Protein AF-A0A6G8NT79-F1 (afdb_monomer_lite)

Sequence (96 aa):
MSHHFTPETNKTTHYWFSNSYPKTMGDAGVALAEQHIESLKRPFEEEDLPMLESQQAMMGDADFWFLKPVFLPGDAGAVRARRVLDKLIADEQARL

Structure (mmCIF, N/CA/C/O backbone):
data_AF-A0A6G8NT79-F1
#
_entry.id   AF-A0A6G8NT79-F1
#
loop_
_atom_site.group_PDB
_atom_site.id
_atom_site.type_symbol
_atom_site.label_atom_id
_atom_site.label_alt_id
_atom_site.label_comp_id
_atom_site.label_asym_id
_atom_site.label_entity_id
_atom_site.label_seq_id
_atom_site.pdbx_PDB_ins_code
_atom_site.Cartn_x
_atom_site.Cartn_y
_atom_site.Cartn_z
_atom_site.occupancy
_atom_site.B_iso_or_equiv
_atom_site.auth_seq_id
_atom_site.auth_comp_id
_atom_site.auth_asym_id
_atom_site.auth_atom_id
_atom_site.pdbx_PDB_model_num
ATOM 1 N N . MET A 1 1 ? 7.319 -5.935 -9.624 1.00 84.88 1 MET A N 1
ATOM 2 C CA . MET A 1 1 ? 6.732 -4.773 -8.938 1.00 84.88 1 MET A CA 1
ATOM 3 C C . MET A 1 1 ? 6.401 -5.154 -7.508 1.00 84.88 1 MET A C 1
ATOM 5 O O . MET A 1 1 ? 5.742 -6.168 -7.304 1.00 84.88 1 MET A O 1
ATOM 9 N N . SER A 1 2 ? 6.932 -4.415 -6.540 1.00 91.62 2 SER A N 1
ATOM 10 C CA . SER A 1 2 ? 6.700 -4.649 -5.114 1.00 91.62 2 SER A CA 1
ATOM 11 C C . SER A 1 2 ? 6.139 -3.398 -4.446 1.00 91.62 2 SER A C 1
ATOM 13 O O . SER A 1 2 ? 6.465 -2.287 -4.858 1.00 91.62 2 SER A O 1
ATOM 15 N N . HIS A 1 3 ? 5.296 -3.608 -3.433 1.00 93.94 3 HIS A N 1
ATOM 16 C CA . HIS A 1 3 ? 4.632 -2.572 -2.643 1.00 93.94 3 HIS A CA 1
ATOM 17 C C . HIS A 1 3 ? 4.742 -2.948 -1.175 1.00 93.94 3 HIS A C 1
ATOM 19 O O . HIS A 1 3 ? 4.275 -4.016 -0.771 1.00 93.94 3 HIS A O 1
ATOM 25 N N . HIS A 1 4 ? 5.371 -2.088 -0.387 1.00 96.12 4 HIS A N 1
ATOM 26 C CA . HIS A 1 4 ? 5.599 -2.314 1.029 1.00 96.12 4 HIS A CA 1
ATOM 27 C C . HIS A 1 4 ? 5.190 -1.085 1.823 1.00 96.12 4 HIS A C 1
ATOM 29 O O . HIS A 1 4 ? 5.419 0.047 1.404 1.00 96.12 4 HIS A O 1
ATOM 35 N N . PHE A 1 5 ? 4.607 -1.331 2.989 1.00 96.06 5 PHE A N 1
ATOM 36 C CA . PHE A 1 5 ? 4.166 -0.295 3.906 1.00 96.06 5 PHE A CA 1
ATOM 37 C C . PHE A 1 5 ? 4.853 -0.512 5.247 1.00 96.06 5 PHE A C 1
ATOM 39 O O . PHE A 1 5 ? 4.853 -1.631 5.764 1.00 96.06 5 PHE A O 1
ATOM 46 N N . THR A 1 6 ? 5.433 0.553 5.791 1.00 97.75 6 THR A N 1
ATOM 47 C CA . THR A 1 6 ? 6.038 0.552 7.124 1.00 97.75 6 THR A CA 1
ATOM 48 C C . THR A 1 6 ? 5.350 1.625 7.961 1.00 97.75 6 THR A C 1
ATOM 50 O O . THR A 1 6 ? 5.485 2.802 7.615 1.00 97.75 6 THR A O 1
ATOM 53 N N . PRO A 1 7 ? 4.637 1.258 9.040 1.00 97.00 7 PRO A N 1
ATOM 54 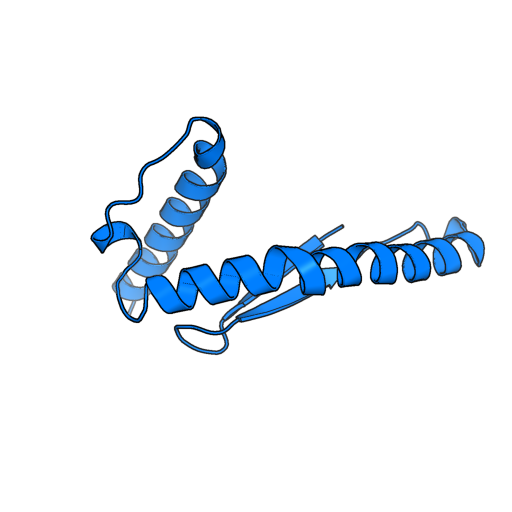C CA . PRO A 1 7 ? 4.012 2.236 9.926 1.00 97.00 7 PRO A CA 1
ATOM 55 C C . PRO A 1 7 ? 5.041 3.226 10.493 1.00 97.00 7 PRO A C 1
ATOM 57 O O . PRO A 1 7 ? 6.103 2.809 10.954 1.00 97.00 7 PRO A O 1
ATOM 60 N N . GLU A 1 8 ? 4.722 4.521 10.462 1.00 98.06 8 GLU A N 1
ATOM 61 C CA . GLU A 1 8 ? 5.502 5.588 11.115 1.00 98.06 8 GLU A CA 1
ATOM 62 C C . GLU A 1 8 ? 4.818 6.011 12.421 1.00 98.06 8 GLU A C 1
ATOM 64 O O . GLU A 1 8 ? 5.450 6.113 13.472 1.00 98.06 8 GLU A O 1
ATOM 69 N N . THR A 1 9 ? 3.499 6.200 12.365 1.00 95.75 9 THR A N 1
ATOM 70 C CA . THR A 1 9 ? 2.642 6.470 13.523 1.00 95.75 9 THR A CA 1
ATOM 71 C C . THR A 1 9 ? 1.403 5.572 13.476 1.00 95.75 9 THR A C 1
ATOM 73 O O . THR A 1 9 ? 1.299 4.669 12.647 1.00 95.75 9 THR A O 1
ATOM 76 N N . ASN A 1 10 ? 0.423 5.821 14.347 1.00 92.75 10 ASN A N 1
ATOM 77 C CA . ASN A 1 10 ? -0.875 5.151 14.273 1.00 92.75 10 ASN A CA 1
ATOM 78 C C . ASN A 1 10 ? -1.712 5.556 13.042 1.00 92.75 10 ASN A C 1
ATOM 80 O O . ASN A 1 10 ? -2.663 4.850 12.718 1.00 92.75 10 ASN A O 1
ATOM 84 N N . LYS A 1 11 ? -1.391 6.677 12.379 1.00 94.25 11 LYS A N 1
ATOM 85 C CA . LYS A 1 11 ? -2.164 7.232 11.250 1.00 94.25 11 LYS A CA 1
ATOM 86 C C . LYS A 1 11 ? -1.323 7.563 10.018 1.00 94.25 11 LYS A C 1
ATOM 88 O O . LYS A 1 11 ? -1.875 8.001 9.015 1.00 94.25 11 LYS A O 1
ATOM 93 N N . THR A 1 12 ? -0.008 7.373 10.079 1.00 95.38 12 THR A N 1
ATOM 94 C CA . THR A 1 12 ? 0.909 7.614 8.959 1.00 95.38 12 THR A CA 1
ATOM 95 C C . THR A 1 12 ? 1.749 6.374 8.679 1.00 95.38 12 THR A C 1
ATOM 97 O O . THR A 1 12 ? 2.093 5.603 9.579 1.00 95.38 12 THR A O 1
ATOM 100 N N . THR A 1 13 ? 2.077 6.166 7.407 1.00 96.81 13 THR A N 1
ATOM 101 C CA . THR A 1 13 ? 2.906 5.053 6.941 1.00 96.81 13 THR A CA 1
ATOM 102 C C . THR A 1 13 ? 3.862 5.550 5.873 1.00 96.81 13 THR A C 1
ATOM 104 O O . THR A 1 13 ? 3.515 6.405 5.060 1.00 96.81 13 THR A O 1
ATOM 107 N N . HIS A 1 14 ? 5.044 4.953 5.814 1.00 97.00 14 HIS A N 1
ATOM 108 C CA . HIS A 1 14 ? 5.889 5.043 4.634 1.00 97.00 14 HIS A CA 1
ATOM 109 C C . HIS A 1 14 ? 5.416 4.021 3.605 1.00 97.00 14 HIS A C 1
ATOM 111 O O . HIS A 1 14 ? 5.146 2.869 3.956 1.00 97.00 14 HIS A O 1
ATOM 117 N N . TYR A 1 15 ? 5.325 4.443 2.348 1.00 95.75 15 TYR A N 1
ATOM 118 C CA . TYR A 1 15 ? 5.011 3.588 1.213 1.00 95.75 15 TYR A CA 1
ATOM 119 C C . TYR A 1 15 ? 6.246 3.453 0.322 1.00 95.75 15 TYR A C 1
ATOM 121 O O . TYR A 1 15 ? 6.755 4.431 -0.221 1.00 95.75 15 TYR A O 1
ATOM 129 N N . TRP A 1 16 ? 6.729 2.222 0.190 1.00 94.50 16 TRP A N 1
ATOM 130 C CA . TRP A 1 16 ? 7.896 1.862 -0.603 1.00 94.50 16 TRP A CA 1
ATOM 131 C C . TRP A 1 16 ? 7.446 1.034 -1.798 1.00 94.50 16 TRP A C 1
ATOM 133 O O . TRP A 1 16 ? 6.845 -0.030 -1.631 1.00 94.50 16 TRP A O 1
ATOM 143 N N . PHE A 1 17 ? 7.781 1.479 -3.004 1.00 93.06 17 PHE A N 1
ATOM 144 C CA . PHE A 1 17 ? 7.502 0.729 -4.220 1.00 93.06 17 PHE A CA 1
ATOM 145 C C . PHE A 1 17 ? 8.766 0.532 -5.042 1.00 93.06 17 PHE A C 1
ATOM 147 O O . PHE A 1 17 ? 9.699 1.334 -5.005 1.00 93.06 17 PHE A O 1
ATOM 154 N N . SER A 1 18 ? 8.806 -0.569 -5.784 1.00 92.19 18 SER A N 1
ATOM 155 C CA . SER A 1 18 ? 9.907 -0.833 -6.699 1.00 92.19 18 SER A CA 1
ATOM 156 C C . SER A 1 18 ? 9.441 -1.590 -7.930 1.00 92.19 18 SER A C 1
ATOM 158 O O . SER A 1 18 ? 8.467 -2.353 -7.901 1.00 92.19 18 SER A O 1
ATOM 160 N N . ASN A 1 19 ? 10.178 -1.419 -9.020 1.00 91.19 19 ASN A N 1
ATOM 161 C CA . ASN A 1 19 ? 10.099 -2.313 -10.158 1.00 91.19 19 ASN A CA 1
ATOM 162 C C . ASN A 1 19 ? 11.494 -2.758 -10.575 1.00 91.19 19 ASN A C 1
ATOM 164 O O . ASN A 1 19 ? 12.489 -2.098 -10.285 1.00 91.19 19 ASN A O 1
ATOM 168 N N . SER A 1 20 ? 11.575 -3.918 -11.212 1.00 91.31 20 SER A N 1
ATOM 169 C CA . SER A 1 20 ? 12.853 -4.523 -11.565 1.00 91.31 20 SER A CA 1
ATOM 170 C C . SER A 1 20 ? 12.776 -5.112 -12.958 1.00 91.31 20 SER A C 1
ATOM 172 O O . SER A 1 20 ? 11.847 -5.855 -13.273 1.00 91.31 20 SER A O 1
ATOM 174 N N . TYR A 1 21 ? 13.789 -4.802 -13.759 1.00 93.94 21 TYR A N 1
ATOM 175 C CA . TYR A 1 21 ? 13.988 -5.351 -15.092 1.00 93.94 21 TYR A CA 1
ATOM 176 C C . TYR A 1 21 ? 15.269 -6.196 -15.110 1.00 93.94 21 TYR A C 1
ATOM 178 O O . TYR A 1 21 ? 16.207 -5.906 -14.357 1.00 93.94 21 TYR A O 1
ATOM 186 N N . PRO A 1 22 ? 15.338 -7.257 -15.934 1.00 96.25 22 PRO A N 1
ATOM 187 C CA . PRO A 1 22 ? 16.552 -8.048 -16.082 1.00 96.25 22 PRO A CA 1
ATOM 188 C C . PRO A 1 22 ? 17.754 -7.183 -16.474 1.00 96.25 22 PRO A C 1
ATOM 190 O O . PRO A 1 22 ? 17.696 -6.427 -17.442 1.00 96.25 22 PRO A O 1
ATOM 193 N N . LYS A 1 23 ? 18.887 -7.352 -15.779 1.00 94.94 23 LYS A N 1
ATOM 194 C CA . LYS A 1 23 ? 20.132 -6.623 -16.092 1.00 94.94 23 LYS A CA 1
ATOM 195 C C . LYS A 1 23 ? 20.629 -6.863 -17.522 1.00 94.94 23 LYS A C 1
ATOM 197 O O . LYS A 1 23 ? 21.300 -6.010 -18.087 1.00 94.94 23 LYS A O 1
ATOM 202 N N . THR A 1 24 ? 20.285 -8.007 -18.115 1.00 97.88 24 THR A N 1
ATOM 203 C CA . THR A 1 24 ? 20.615 -8.359 -19.505 1.00 97.88 24 THR A CA 1
ATOM 204 C C . THR A 1 24 ? 19.987 -7.425 -20.538 1.00 97.88 24 THR A C 1
ATOM 206 O O . THR A 1 24 ? 20.427 -7.423 -21.681 1.00 97.88 24 THR A O 1
ATOM 209 N N . MET A 1 25 ? 18.992 -6.619 -20.154 1.00 97.44 25 MET A N 1
ATOM 210 C CA . MET A 1 25 ? 18.386 -5.611 -21.028 1.00 97.44 25 MET A CA 1
ATOM 211 C C . MET A 1 25 ? 19.249 -4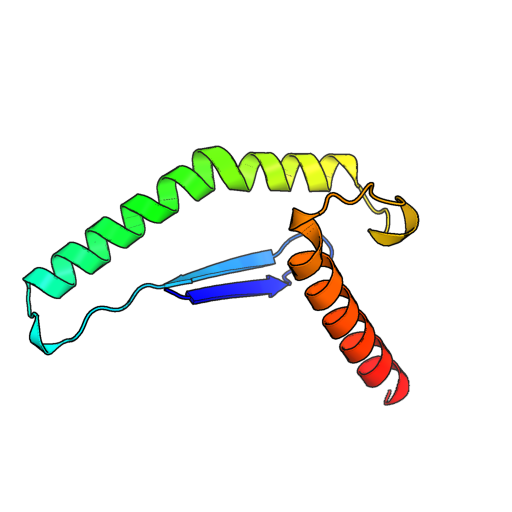.351 -21.194 1.00 97.44 25 MET A C 1
ATOM 213 O O . MET A 1 25 ? 18.923 -3.520 -22.038 1.00 97.44 25 MET A O 1
ATOM 217 N N . GLY A 1 26 ? 20.325 -4.194 -20.410 1.00 97.38 26 GLY A N 1
ATOM 218 C CA . GLY A 1 26 ? 21.207 -3.026 -20.481 1.00 97.38 26 GLY A CA 1
ATOM 219 C C . GLY A 1 26 ? 20.436 -1.708 -20.351 1.00 97.38 26 GLY A C 1
ATOM 220 O O . GLY A 1 26 ? 19.505 -1.604 -19.550 1.00 97.38 26 GLY A O 1
ATOM 221 N N . ASP A 1 27 ? 20.792 -0.729 -21.180 1.00 97.50 27 ASP A N 1
ATOM 222 C CA . ASP A 1 27 ? 20.228 0.628 -21.149 1.00 97.50 27 ASP A CA 1
ATOM 223 C C . ASP A 1 27 ? 18.710 0.660 -21.375 1.00 97.50 27 ASP A C 1
ATOM 225 O O . ASP A 1 27 ? 18.007 1.466 -20.770 1.00 97.50 27 ASP A O 1
ATOM 229 N N . ALA A 1 28 ? 18.170 -0.262 -22.180 1.00 97.00 28 ALA A N 1
ATOM 230 C CA . ALA A 1 28 ? 16.726 -0.361 -22.383 1.00 97.00 28 ALA A CA 1
ATOM 231 C C . ALA A 1 28 ? 15.993 -0.743 -21.086 1.00 97.00 28 ALA A C 1
ATOM 233 O O . ALA A 1 28 ? 14.904 -0.244 -20.814 1.00 97.00 28 ALA A O 1
ATOM 234 N N . GLY A 1 29 ? 16.597 -1.604 -20.260 1.00 96.44 29 GLY A N 1
ATOM 235 C CA . GLY A 1 29 ? 16.052 -1.959 -18.949 1.00 96.44 29 GLY A CA 1
ATOM 236 C C . GLY A 1 29 ? 16.080 -0.790 -17.964 1.00 96.44 29 GLY A C 1
ATOM 237 O O . GLY A 1 29 ? 15.138 -0.629 -17.192 1.00 96.44 29 GLY A O 1
ATOM 238 N N . VAL A 1 30 ? 17.130 0.039 -18.017 1.00 94.62 30 VAL A N 1
ATOM 239 C CA . VAL A 1 30 ? 17.246 1.259 -17.198 1.00 94.62 30 VAL A CA 1
ATOM 240 C C . VAL A 1 30 ? 16.158 2.261 -17.582 1.00 94.62 30 VAL A C 1
ATOM 242 O O . VAL A 1 30 ? 15.394 2.679 -16.716 1.00 94.62 30 VAL A O 1
ATOM 245 N N . ALA A 1 31 ? 16.009 2.553 -18.877 1.00 95.56 31 ALA A N 1
ATOM 246 C CA . ALA A 1 31 ? 14.983 3.471 -19.371 1.00 95.56 31 ALA A CA 1
ATOM 247 C C . ALA A 1 31 ? 13.557 3.013 -19.008 1.00 95.56 31 ALA A C 1
ATOM 249 O O . ALA A 1 31 ? 12.726 3.822 -18.598 1.00 95.56 31 ALA A O 1
ATOM 250 N N . LEU A 1 32 ? 13.273 1.705 -19.093 1.00 95.31 32 LEU A N 1
ATOM 251 C CA . LEU A 1 32 ? 11.985 1.152 -18.663 1.00 95.31 32 LEU A CA 1
ATOM 252 C C . LEU A 1 32 ? 11.768 1.277 -17.149 1.00 95.31 32 LEU A C 1
ATOM 254 O O . LEU A 1 32 ? 10.647 1.543 -16.720 1.00 95.31 32 LEU A O 1
ATOM 258 N N . ALA A 1 33 ? 12.814 1.097 -16.336 1.00 93.44 33 ALA A N 1
ATOM 259 C CA . ALA A 1 33 ? 12.726 1.272 -14.887 1.00 93.44 33 ALA A CA 1
ATOM 260 C C . ALA A 1 33 ? 12.365 2.712 -14.510 1.00 93.44 33 ALA A C 1
ATOM 262 O O . ALA A 1 33 ? 11.443 2.915 -13.721 1.00 93.44 33 ALA A O 1
ATOM 263 N N . GLU A 1 34 ? 13.040 3.692 -15.111 1.00 92.12 34 GLU A N 1
ATOM 264 C CA . GLU A 1 34 ? 12.784 5.119 -14.894 1.00 92.12 34 GLU A CA 1
ATOM 265 C C . GLU A 1 34 ? 11.373 5.509 -15.344 1.00 92.12 34 GLU A C 1
ATOM 267 O O . GLU A 1 34 ? 10.611 6.087 -14.569 1.00 92.12 34 GLU A O 1
ATOM 272 N N . GLN A 1 35 ? 10.976 5.099 -16.553 1.00 93.50 35 GLN A N 1
ATOM 273 C CA . GLN A 1 35 ? 9.628 5.348 -17.059 1.00 93.50 35 GLN A CA 1
ATOM 274 C C . GLN A 1 35 ? 8.559 4.740 -16.142 1.00 93.50 35 GLN A C 1
ATOM 276 O O . GLN A 1 35 ? 7.514 5.348 -15.910 1.00 93.50 35 GLN A O 1
ATOM 281 N N . HIS A 1 36 ? 8.806 3.541 -15.610 1.00 92.38 36 HIS A N 1
ATOM 282 C CA . HIS A 1 36 ? 7.839 2.875 -14.753 1.00 92.38 36 HIS A CA 1
ATOM 283 C C . HIS A 1 36 ? 7.676 3.568 -13.396 1.00 92.38 36 HIS A C 1
ATOM 285 O O . HIS A 1 36 ? 6.554 3.653 -12.896 1.00 92.38 36 HIS A O 1
ATOM 291 N N . ILE A 1 37 ? 8.764 4.089 -12.816 1.00 91.31 37 ILE A N 1
ATOM 292 C CA . ILE A 1 37 ? 8.704 4.880 -11.579 1.00 91.31 37 ILE A CA 1
ATOM 293 C C . ILE A 1 37 ? 7.788 6.088 -11.778 1.00 91.31 37 ILE A C 1
ATOM 295 O O . ILE A 1 37 ? 6.855 6.266 -10.997 1.00 91.31 37 ILE A O 1
ATOM 299 N N . GLU A 1 38 ? 7.981 6.848 -12.857 1.00 90.00 38 GLU A N 1
ATOM 300 C CA . GLU A 1 38 ? 7.131 8.005 -13.169 1.00 90.00 38 GLU A CA 1
ATOM 301 C C . GLU A 1 38 ? 5.673 7.597 -13.420 1.00 90.00 38 GLU A C 1
ATOM 303 O O . GLU A 1 38 ? 4.745 8.245 -12.934 1.00 90.00 38 GLU A O 1
ATOM 308 N N . SER A 1 39 ? 5.460 6.475 -14.117 1.00 91.00 39 SER A N 1
ATOM 309 C CA . SER A 1 39 ? 4.115 5.977 -14.420 1.00 91.00 39 SER A CA 1
ATOM 310 C C . SER A 1 39 ? 3.328 5.525 -13.189 1.00 91.00 39 SER A C 1
ATOM 312 O O . SER A 1 39 ? 2.104 5.563 -13.220 1.00 91.00 39 SER A O 1
ATOM 314 N N . LEU A 1 40 ? 4.009 5.101 -12.119 1.00 90.75 40 LEU A N 1
ATOM 315 C CA . LEU A 1 40 ? 3.373 4.713 -10.858 1.00 90.75 40 LEU A CA 1
ATOM 316 C C . LEU A 1 40 ? 3.206 5.890 -9.908 1.00 90.75 40 LEU A C 1
ATOM 318 O O . LEU A 1 40 ? 2.200 5.977 -9.208 1.00 90.75 40 LEU A O 1
ATOM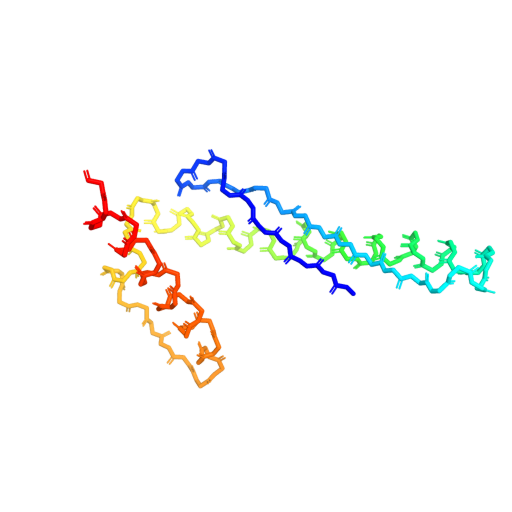 322 N N . LYS A 1 41 ? 4.203 6.777 -9.867 1.00 91.81 41 LYS A N 1
ATOM 323 C CA . LYS A 1 41 ? 4.227 7.896 -8.933 1.00 91.81 41 LYS A CA 1
ATOM 324 C C . LYS A 1 41 ? 3.032 8.814 -9.153 1.00 91.81 41 LYS A C 1
ATOM 326 O O . LYS A 1 41 ? 2.332 9.131 -8.200 1.00 91.81 41 LYS A O 1
ATOM 331 N N . ARG A 1 42 ? 2.775 9.189 -10.408 1.00 92.00 42 ARG A N 1
ATOM 332 C CA . ARG A 1 42 ? 1.739 10.171 -10.721 1.00 92.00 42 ARG A CA 1
ATOM 333 C C . ARG A 1 42 ? 0.321 9.700 -10.358 1.00 92.00 42 ARG A C 1
ATOM 335 O O . ARG A 1 42 ? -0.328 10.430 -9.619 1.00 92.00 42 ARG A O 1
ATOM 342 N N . PRO A 1 43 ? -0.165 8.518 -10.787 1.00 93.19 43 PRO A N 1
ATOM 343 C CA . PRO A 1 43 ? -1.484 8.040 -10.366 1.00 93.19 43 PRO A CA 1
ATOM 344 C C . PRO A 1 43 ? -1.586 7.873 -8.850 1.00 93.19 43 PRO A C 1
ATOM 346 O O . PRO A 1 43 ? -2.604 8.212 -8.261 1.00 93.19 43 PRO A O 1
ATOM 349 N N . PHE A 1 44 ? -0.517 7.419 -8.189 1.00 93.56 44 PHE A N 1
ATOM 350 C CA . PHE A 1 44 ? -0.545 7.303 -6.736 1.00 93.56 44 PHE A CA 1
ATOM 351 C C . PHE A 1 44 ? -0.708 8.669 -6.053 1.00 93.56 44 PHE A C 1
ATOM 353 O O . PHE A 1 44 ? -1.557 8.815 -5.182 1.00 93.56 44 PHE A O 1
ATOM 360 N N . GLU A 1 45 ? 0.079 9.673 -6.444 1.00 94.50 45 GLU A N 1
ATOM 361 C CA . GLU A 1 45 ? 0.032 11.015 -5.846 1.00 94.50 45 GLU A CA 1
ATOM 362 C C . GLU A 1 45 ? -1.251 11.782 -6.199 1.00 94.50 45 GLU A C 1
ATOM 364 O O . GLU A 1 45 ? -1.776 12.510 -5.358 1.00 94.50 45 GLU A O 1
ATOM 369 N N . GLU A 1 46 ? -1.760 11.630 -7.424 1.00 96.19 46 GLU A N 1
ATOM 370 C CA . GLU A 1 46 ? -2.917 12.388 -7.919 1.00 96.19 46 GLU A CA 1
ATOM 371 C C . GLU A 1 46 ? -4.266 11.690 -7.652 1.00 96.19 46 GLU A C 1
ATOM 373 O O . GLU A 1 46 ? -5.291 12.371 -7.604 1.00 96.19 46 GLU A O 1
ATOM 378 N N . GLU A 1 47 ? -4.293 10.365 -7.458 1.00 96.88 47 GLU A N 1
ATOM 379 C CA . GLU A 1 47 ? -5.534 9.576 -7.372 1.00 96.88 47 GLU A CA 1
ATOM 380 C C . GLU A 1 47 ? -5.642 8.790 -6.053 1.00 96.88 47 GLU A C 1
ATOM 382 O O . GLU A 1 47 ? -6.552 9.038 -5.257 1.00 96.88 47 GLU A O 1
ATOM 387 N N . ASP A 1 48 ? -4.711 7.866 -5.788 1.00 96.38 48 ASP A N 1
ATOM 388 C CA . ASP A 1 48 ? -4.812 6.949 -4.642 1.00 96.38 48 ASP A CA 1
ATOM 389 C C . ASP A 1 48 ? -4.580 7.656 -3.299 1.00 96.38 48 ASP A C 1
ATOM 391 O O . ASP A 1 48 ? -5.345 7.474 -2.347 1.00 96.38 48 ASP A O 1
ATOM 395 N N . LEU A 1 49 ? -3.520 8.461 -3.199 1.00 96.06 49 LEU A N 1
ATOM 396 C CA . LEU A 1 49 ? -3.114 9.117 -1.958 1.00 96.06 49 LEU A CA 1
ATOM 397 C C . LEU A 1 49 ? -4.198 10.077 -1.433 1.00 96.06 49 LEU A C 1
ATOM 399 O O . LEU A 1 49 ? -4.585 9.913 -0.273 1.00 96.06 49 LEU A O 1
ATOM 403 N N . PRO A 1 50 ? -4.781 10.988 -2.242 1.00 97.69 50 PRO A N 1
ATOM 404 C CA . PRO A 1 50 ? -5.853 11.864 -1.768 1.00 97.69 50 PRO A CA 1
ATOM 405 C C . PRO A 1 50 ? -7.091 11.096 -1.283 1.00 97.69 50 PRO A C 1
ATOM 407 O O . PRO A 1 50 ? -7.752 11.508 -0.322 1.00 97.69 50 PRO A O 1
ATOM 410 N N . MET A 1 51 ? -7.411 9.961 -1.919 1.00 98.06 51 MET A N 1
ATOM 411 C CA . MET A 1 51 ? -8.506 9.085 -1.494 1.00 98.06 51 MET A CA 1
ATOM 412 C C . MET A 1 51 ?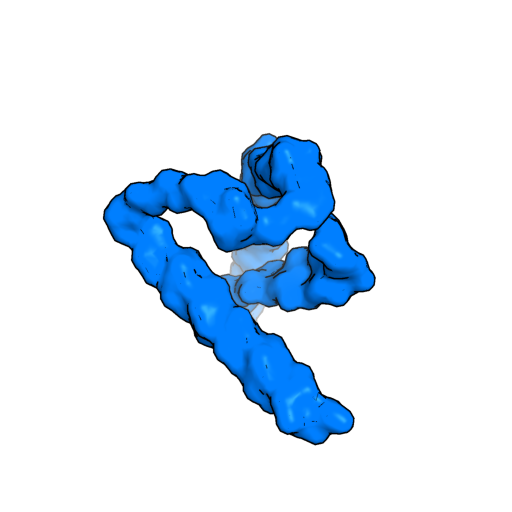 -8.210 8.453 -0.127 1.00 98.06 51 MET A C 1
ATOM 414 O O . MET A 1 51 ? -9.073 8.472 0.754 1.00 98.06 51 MET A O 1
ATOM 418 N N . LEU A 1 52 ? -7.002 7.916 0.071 1.00 96.31 52 LEU A N 1
ATOM 419 C CA . LEU A 1 52 ? -6.584 7.303 1.335 1.00 96.31 52 LEU A CA 1
ATOM 420 C C . LEU A 1 52 ? -6.535 8.323 2.481 1.00 96.31 52 LEU A C 1
ATOM 422 O O . LEU A 1 52 ? -7.014 8.033 3.578 1.00 96.31 52 LEU A O 1
ATOM 426 N N . GLU A 1 53 ? -6.019 9.527 2.229 1.00 96.81 53 GLU A N 1
ATOM 427 C CA . GLU A 1 53 ? -5.995 10.616 3.212 1.00 96.81 53 GLU A CA 1
ATOM 428 C C . GLU A 1 53 ? -7.409 11.047 3.604 1.00 96.81 53 GLU A C 1
ATOM 430 O O . GLU A 1 53 ? -7.715 11.185 4.790 1.00 96.81 53 GLU A O 1
ATOM 435 N N . SER A 1 54 ? -8.305 11.176 2.622 1.00 97.94 54 SER A N 1
ATOM 436 C CA . SER A 1 54 ? -9.716 11.485 2.870 1.00 97.94 54 SER A CA 1
ATOM 437 C C . SER A 1 54 ? -10.398 10.385 3.685 1.00 97.94 54 SER A C 1
ATOM 439 O O . SER A 1 54 ? -11.141 10.679 4.623 1.00 97.94 54 SER A O 1
ATOM 441 N N . GLN A 1 55 ? -10.118 9.112 3.386 1.00 96.50 55 GLN A N 1
ATOM 442 C CA . GLN A 1 55 ? -10.617 7.987 4.174 1.00 96.50 55 GLN A CA 1
ATOM 443 C C . GLN A 1 55 ? -10.120 8.065 5.626 1.00 96.50 55 GLN A C 1
ATOM 445 O O . GLN A 1 55 ? -10.927 7.953 6.549 1.00 96.50 55 GLN A O 1
ATOM 450 N N . GLN A 1 56 ? -8.822 8.291 5.851 1.00 96.75 56 GLN A N 1
ATOM 451 C CA . GLN A 1 56 ? -8.257 8.393 7.200 1.00 96.75 56 GLN A CA 1
ATOM 452 C C . GLN A 1 56 ? -8.816 9.599 7.968 1.00 96.75 56 GLN A C 1
ATOM 454 O O . GLN A 1 56 ? -9.119 9.479 9.156 1.00 96.75 56 GLN A O 1
ATOM 459 N N . ALA A 1 57 ? -9.007 10.740 7.300 1.00 96.69 57 ALA A N 1
ATOM 460 C CA . ALA A 1 57 ? -9.629 11.922 7.891 1.00 96.69 57 ALA A CA 1
ATOM 461 C C . ALA A 1 57 ? -11.070 11.638 8.345 1.00 96.69 57 ALA A C 1
ATOM 463 O O . ALA A 1 57 ? -11.457 12.036 9.442 1.00 96.69 57 ALA A O 1
ATOM 464 N N . MET A 1 58 ? -11.839 10.894 7.542 1.00 96.56 58 MET A N 1
ATOM 465 C CA . MET A 1 58 ? -13.199 10.472 7.891 1.00 96.56 58 MET A CA 1
ATOM 466 C C . MET A 1 58 ? -13.235 9.460 9.042 1.00 96.56 58 MET A C 1
ATOM 468 O O . MET A 1 58 ? -14.142 9.507 9.870 1.00 96.56 58 MET A O 1
ATOM 472 N N . MET A 1 59 ? -12.264 8.545 9.107 1.00 96.12 59 MET A N 1
ATOM 473 C CA . MET A 1 59 ? -12.154 7.569 10.197 1.00 96.12 59 MET A CA 1
ATOM 474 C C . MET A 1 59 ? -11.702 8.214 11.519 1.00 96.12 59 MET A C 1
ATOM 476 O O . MET A 1 59 ? -12.097 7.761 12.595 1.00 96.12 59 MET A O 1
ATOM 480 N N . GLY A 1 60 ? -10.884 9.269 11.459 1.00 95.50 60 GLY A N 1
ATOM 481 C CA . GLY A 1 60 ? -10.351 9.951 12.635 1.00 95.50 60 GLY A CA 1
ATOM 482 C C . GLY A 1 60 ? -9.455 9.037 13.477 1.00 95.50 60 GLY A C 1
ATOM 483 O O . GLY A 1 60 ? -8.377 8.640 13.036 1.00 95.50 60 GLY A O 1
ATOM 484 N N . ASP A 1 61 ? -9.888 8.744 14.704 1.00 95.12 61 ASP A N 1
ATOM 485 C CA . ASP A 1 61 ? -9.238 7.822 15.654 1.00 95.12 61 ASP A CA 1
ATOM 486 C C . ASP A 1 61 ? -9.988 6.490 15.806 1.00 95.12 61 ASP A C 1
ATOM 488 O O . ASP A 1 61 ? -9.612 5.651 16.624 1.00 95.12 61 ASP A O 1
ATOM 492 N N . ALA A 1 62 ? -11.081 6.296 15.064 1.00 94.62 62 ALA A N 1
ATOM 493 C CA . ALA A 1 62 ? -11.885 5.094 15.192 1.00 94.62 62 ALA A CA 1
ATOM 494 C C . ALA A 1 62 ? -11.148 3.871 14.633 1.00 94.62 62 ALA A C 1
ATOM 496 O O . ALA A 1 62 ? -10.566 3.910 13.546 1.00 94.62 62 ALA A O 1
ATOM 497 N N . ASP A 1 63 ? -11.244 2.757 15.358 1.00 91.69 63 ASP A N 1
ATOM 498 C CA . ASP A 1 63 ? -10.803 1.461 14.858 1.00 91.69 63 ASP A CA 1
ATOM 499 C C . ASP A 1 63 ? -11.629 1.036 13.632 1.00 91.69 63 ASP A C 1
ATOM 501 O O . ASP A 1 63 ? -12.845 1.242 13.562 1.00 91.69 63 ASP A O 1
ATOM 505 N N . PHE A 1 64 ? -10.967 0.397 12.668 1.00 92.62 64 PHE A N 1
ATOM 506 C CA . PHE A 1 64 ? -11.585 -0.029 11.416 1.00 92.62 64 PHE A CA 1
ATOM 507 C C . PHE A 1 64 ? -12.808 -0.934 11.635 1.00 92.62 64 PHE A C 1
ATOM 509 O O . PHE A 1 64 ? -13.834 -0.750 10.978 1.00 92.62 64 PHE A O 1
ATOM 516 N N . TRP A 1 65 ? -12.737 -1.898 12.560 1.00 94.38 65 TRP A N 1
ATOM 517 C CA . TRP A 1 65 ? -13.832 -2.839 12.806 1.00 94.38 65 TRP A CA 1
ATOM 518 C C . TRP A 1 65 ? -14.979 -2.201 13.587 1.00 94.38 65 TRP A C 1
ATOM 520 O O . TRP A 1 65 ? -16.141 -2.568 13.381 1.00 94.38 65 TRP A O 1
ATOM 530 N N . PHE A 1 66 ? -14.682 -1.204 14.425 1.00 96.06 66 PHE A N 1
ATOM 531 C CA . PHE A 1 66 ? -15.703 -0.421 15.120 1.00 96.06 66 PHE A CA 1
ATOM 532 C C . PHE A 1 66 ? -16.632 0.323 14.147 1.00 96.06 66 PHE A C 1
ATOM 534 O O . PHE A 1 66 ? -17.836 0.418 14.395 1.00 96.06 66 PHE A O 1
ATOM 541 N N . LEU A 1 67 ? -16.101 0.777 13.008 1.00 95.94 67 LEU A N 1
ATOM 542 C CA . LEU A 1 67 ? -16.860 1.493 11.976 1.00 95.94 67 LEU A CA 1
ATOM 543 C C . LEU A 1 67 ? -17.813 0.608 11.158 1.00 95.94 67 LEU A C 1
ATOM 545 O O . LEU A 1 67 ? -18.612 1.141 10.392 1.00 95.94 67 LEU A O 1
ATOM 549 N N . LYS A 1 68 ? -17.765 -0.723 11.323 1.00 96.00 68 LYS A N 1
ATOM 550 C CA . LYS A 1 68 ? -18.630 -1.695 10.622 1.00 96.00 68 LYS A CA 1
ATOM 551 C C . LYS A 1 68 ? -18.695 -1.446 9.100 1.00 96.00 68 LYS A C 1
ATOM 553 O O . LYS A 1 68 ? -19.782 -1.215 8.566 1.00 96.00 68 LYS A O 1
ATOM 558 N N . PRO A 1 69 ? -17.548 -1.486 8.398 1.00 94.81 69 PRO A N 1
ATOM 559 C CA . PRO A 1 69 ? -17.494 -1.231 6.963 1.00 94.81 69 PRO A CA 1
ATOM 560 C C . PRO A 1 69 ? -18.395 -2.196 6.183 1.00 94.81 69 PRO A C 1
ATOM 562 O O . PRO A 1 69 ? -18.497 -3.384 6.502 1.00 94.81 69 PRO A O 1
ATOM 565 N N . VAL A 1 70 ? -19.044 -1.674 5.143 1.00 96.50 70 VAL A N 1
ATOM 566 C CA . VAL A 1 70 ? -19.848 -2.469 4.209 1.00 96.50 70 VAL A CA 1
ATOM 567 C C . VAL A 1 70 ? -18.914 -3.101 3.185 1.00 96.50 70 VAL A C 1
ATOM 569 O O . VAL A 1 70 ? -18.182 -2.391 2.503 1.00 96.50 70 VAL A O 1
ATOM 572 N N . PHE A 1 71 ? -18.952 -4.428 3.071 1.00 95.69 71 PHE A N 1
ATOM 573 C CA . PHE A 1 71 ? -18.088 -5.178 2.161 1.00 95.69 71 PHE A CA 1
ATOM 574 C C . PHE A 1 71 ? -18.784 -5.537 0.852 1.00 95.69 71 PHE A C 1
ATOM 576 O O . PHE A 1 71 ? -19.947 -5.945 0.832 1.00 95.69 71 PHE A O 1
ATOM 583 N N . LEU A 1 72 ? -18.019 -5.466 -0.230 1.00 97.56 72 LEU A N 1
ATOM 584 C CA . LEU A 1 72 ? -18.367 -5.921 -1.566 1.00 97.56 72 LEU A CA 1
ATOM 585 C C . LEU A 1 72 ? -17.648 -7.245 -1.887 1.00 97.56 72 LEU A C 1
ATOM 587 O O . LEU A 1 72 ? -16.663 -7.600 -1.233 1.00 97.56 72 LEU A O 1
ATOM 591 N N . PRO A 1 73 ? -18.078 -7.992 -2.925 1.00 97.06 73 PRO A N 1
ATOM 592 C CA . PRO A 1 73 ? -17.423 -9.247 -3.307 1.00 97.06 73 PRO A CA 1
ATOM 593 C C . PRO A 1 73 ? -15.912 -9.126 -3.580 1.00 97.06 73 PRO A C 1
ATOM 595 O O . PRO A 1 73 ? -15.169 -10.075 -3.329 1.00 97.06 73 PRO A O 1
ATOM 598 N N . GLY A 1 74 ? -15.449 -7.962 -4.054 1.00 97.06 74 GLY A N 1
ATOM 599 C CA . GLY A 1 74 ? -14.030 -7.686 -4.313 1.00 97.06 74 GLY A CA 1
ATOM 600 C C . GLY A 1 74 ? -13.158 -7.568 -3.056 1.00 97.06 74 GLY A C 1
ATOM 601 O O . GLY A 1 74 ? -11.952 -7.796 -3.126 1.00 97.06 74 GLY A O 1
ATOM 602 N N . ASP A 1 75 ? -13.748 -7.313 -1.886 1.00 97.38 75 ASP A N 1
ATOM 603 C CA . ASP A 1 75 ? -12.998 -6.994 -0.661 1.00 97.38 75 ASP A CA 1
ATOM 604 C C . ASP A 1 75 ? -12.454 -8.227 0.070 1.00 97.38 75 ASP A C 1
ATOM 606 O O . ASP A 1 75 ? -11.731 -8.116 1.065 1.00 97.38 75 ASP A O 1
ATOM 610 N N . ALA A 1 76 ? -12.767 -9.430 -0.417 1.00 97.19 76 ALA A N 1
ATOM 611 C CA . ALA A 1 76 ? -12.382 -10.677 0.234 1.00 97.19 76 ALA A CA 1
ATOM 612 C C . ALA A 1 76 ? -10.860 -10.797 0.447 1.00 97.19 76 ALA A C 1
ATOM 614 O O . ALA A 1 76 ? -10.424 -11.376 1.444 1.00 97.19 76 ALA A O 1
ATOM 615 N N . GLY A 1 77 ? -10.047 -10.253 -0.467 1.00 97.50 77 GLY A N 1
ATOM 616 C CA . GLY A 1 77 ? -8.589 -10.209 -0.324 1.00 97.50 77 GLY A CA 1
ATOM 617 C C . GLY A 1 77 ? -8.143 -9.317 0.837 1.00 97.50 77 GLY A C 1
ATOM 618 O O . GLY A 1 77 ? -7.435 -9.779 1.734 1.00 97.50 77 GLY A O 1
ATOM 619 N N . ALA A 1 78 ? -8.623 -8.072 0.865 1.00 95.81 78 ALA A N 1
ATOM 620 C CA . ALA A 1 78 ? -8.281 -7.091 1.894 1.00 95.81 78 ALA A CA 1
ATOM 621 C C . ALA A 1 78 ? -8.723 -7.542 3.296 1.00 95.81 78 ALA A C 1
ATOM 623 O O . ALA A 1 78 ? -7.959 -7.440 4.257 1.00 95.81 78 ALA A O 1
ATOM 624 N N . VAL A 1 79 ? -9.926 -8.117 3.416 1.00 96.88 79 VAL A N 1
ATOM 625 C CA . VAL A 1 79 ? -10.446 -8.636 4.692 1.00 96.88 79 VAL A CA 1
ATOM 626 C C . VAL A 1 79 ? -9.587 -9.780 5.230 1.00 96.88 79 VAL A C 1
ATOM 628 O O . VAL A 1 79 ? -9.307 -9.832 6.428 1.00 96.88 79 VAL A O 1
ATOM 631 N N . ARG A 1 80 ? -9.141 -10.703 4.368 1.00 97.81 80 ARG A N 1
ATOM 632 C CA . ARG A 1 80 ? -8.261 -11.806 4.791 1.00 97.81 80 ARG A CA 1
ATOM 633 C C . ARG A 1 80 ? -6.896 -11.293 5.240 1.00 97.81 80 ARG A C 1
ATOM 635 O O . ARG A 1 80 ? -6.417 -11.748 6.272 1.00 97.81 80 ARG A O 1
ATOM 642 N N . ALA A 1 81 ? -6.310 -10.340 4.515 1.00 97.38 81 ALA A N 1
ATOM 643 C CA . ALA A 1 81 ? -5.039 -9.728 4.899 1.00 97.38 81 ALA A CA 1
ATOM 644 C C . ALA A 1 81 ? -5.125 -9.056 6.281 1.00 97.38 81 ALA A C 1
ATOM 646 O O . ALA A 1 81 ? -4.278 -9.320 7.132 1.00 97.38 81 ALA A O 1
ATOM 647 N N . ARG A 1 82 ? -6.192 -8.283 6.544 1.00 96.31 82 ARG A N 1
ATOM 648 C CA . ARG A 1 82 ? -6.437 -7.672 7.865 1.00 96.31 82 ARG A CA 1
ATOM 649 C C . ARG A 1 82 ? -6.544 -8.717 8.971 1.00 96.31 82 ARG A C 1
ATOM 651 O O . ARG A 1 82 ? -5.832 -8.617 9.954 1.00 96.31 82 ARG A O 1
ATOM 658 N N . ARG A 1 83 ? -7.331 -9.780 8.775 1.00 97.25 83 ARG A N 1
ATOM 659 C CA . ARG A 1 83 ? -7.469 -10.856 9.777 1.00 97.25 83 ARG A CA 1
ATOM 660 C C . ARG A 1 83 ? -6.150 -11.564 10.095 1.00 97.25 83 ARG A C 1
ATOM 662 O O . ARG A 1 83 ? -5.945 -11.980 11.232 1.00 97.25 83 ARG A O 1
ATOM 669 N N . VAL A 1 84 ? -5.274 -11.735 9.102 1.00 98.44 84 VAL A N 1
ATOM 670 C CA . VAL A 1 84 ? -3.932 -12.292 9.327 1.00 98.44 84 VAL A CA 1
ATOM 671 C C . VAL A 1 84 ? -3.097 -11.333 10.174 1.00 98.44 84 VAL A C 1
ATOM 673 O O . VAL A 1 84 ? -2.490 -11.776 11.143 1.00 98.44 84 VAL A O 1
ATOM 676 N N . LEU A 1 85 ? -3.103 -10.037 9.852 1.00 96.81 85 LEU A N 1
ATOM 677 C CA . LEU A 1 85 ? -2.386 -9.022 10.624 1.00 96.81 85 LEU A CA 1
ATOM 678 C C . LEU A 1 85 ? -2.910 -8.919 12.066 1.00 96.81 85 LEU A C 1
ATOM 680 O O . LEU A 1 85 ? -2.112 -8.969 12.996 1.00 96.81 85 LEU A O 1
ATOM 684 N N . ASP A 1 86 ? -4.231 -8.877 12.253 1.00 96.75 86 ASP A N 1
ATOM 685 C CA . ASP A 1 86 ? -4.883 -8.843 13.569 1.00 96.75 86 ASP A CA 1
ATOM 686 C C . ASP A 1 86 ? -4.448 -10.039 14.429 1.00 96.75 86 ASP A C 1
ATOM 688 O O . ASP A 1 86 ? -4.121 -9.890 15.606 1.00 96.75 86 ASP A O 1
ATOM 692 N N . LYS A 1 87 ? -4.383 -11.235 13.825 1.00 98.19 87 LYS A N 1
ATOM 693 C CA . LYS A 1 87 ? -3.884 -12.432 14.507 1.00 98.19 87 LYS A CA 1
ATOM 694 C C . LYS A 1 87 ? -2.414 -12.295 14.905 1.00 98.19 87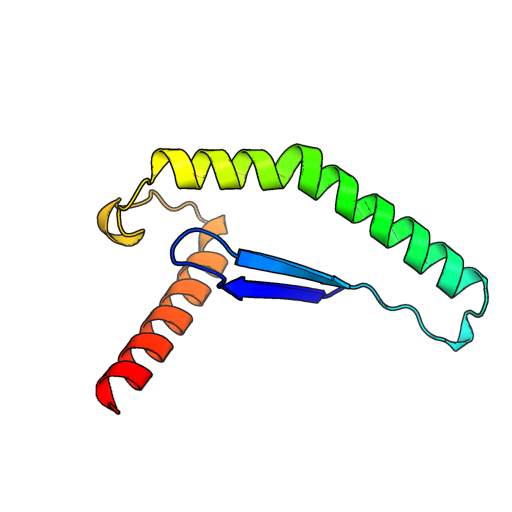 LYS A C 1
ATOM 696 O O . LYS A 1 87 ? -2.070 -12.672 16.020 1.00 98.19 87 LYS A O 1
ATOM 701 N N . LEU A 1 88 ? -1.554 -11.801 14.015 1.00 98.25 88 LEU A N 1
ATOM 702 C CA . LEU A 1 88 ? -0.128 -11.634 14.310 1.00 98.25 88 LEU A CA 1
ATOM 703 C C . LEU A 1 88 ? 0.096 -10.649 15.464 1.00 98.25 88 LEU A C 1
ATOM 705 O O . LEU A 1 88 ? 0.896 -10.942 16.348 1.00 98.25 88 LEU A O 1
ATOM 709 N N . ILE A 1 89 ? -0.648 -9.539 15.488 1.00 96.62 89 ILE A N 1
ATOM 710 C CA . ILE A 1 89 ? -0.606 -8.549 16.574 1.00 96.62 89 ILE A CA 1
ATOM 711 C C . ILE A 1 89 ? -1.069 -9.178 17.893 1.00 96.62 89 ILE A C 1
ATOM 713 O O . ILE A 1 89 ? -0.399 -9.037 18.913 1.00 96.62 89 ILE A O 1
ATOM 717 N N . ALA A 1 90 ? -2.183 -9.917 17.886 1.00 97.69 90 ALA A N 1
ATOM 718 C CA . ALA A 1 90 ? -2.680 -10.590 19.085 1.00 97.69 90 ALA A CA 1
ATOM 719 C C . ALA A 1 90 ? -1.699 -11.658 19.608 1.00 97.69 90 ALA A C 1
ATOM 721 O O . ALA A 1 90 ? -1.465 -11.749 20.813 1.00 97.69 90 ALA A O 1
ATOM 722 N N . ASP A 1 91 ? -1.102 -12.447 18.709 1.00 98.44 91 ASP A N 1
ATOM 723 C CA . ASP A 1 91 ? -0.102 -13.461 19.058 1.00 98.44 91 ASP A CA 1
ATOM 724 C C . ASP A 1 91 ? 1.185 -12.818 19.621 1.00 98.44 91 ASP A C 1
ATOM 726 O O . ASP A 1 91 ? 1.825 -13.406 20.492 1.00 98.44 91 ASP A O 1
ATOM 730 N N . GLU A 1 92 ? 1.576 -11.6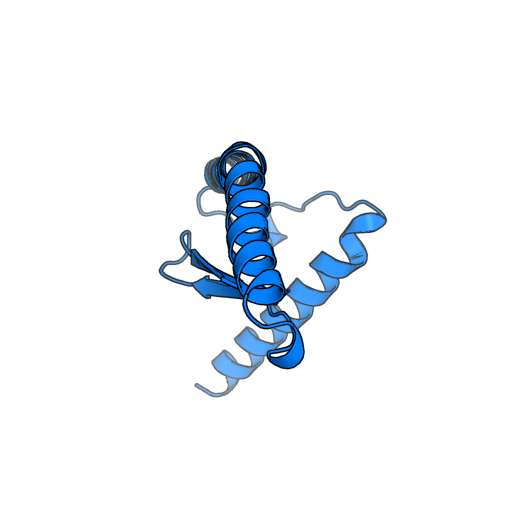31 19.142 1.00 98.19 92 GLU A N 1
ATOM 731 C CA . GLU A 1 92 ? 2.690 -10.846 19.694 1.00 98.19 92 GLU A CA 1
ATOM 732 C C . GLU A 1 92 ? 2.362 -10.330 21.099 1.00 98.19 92 GLU A C 1
ATOM 734 O O . GLU A 1 92 ? 3.131 -10.565 22.028 1.00 98.19 92 GLU A O 1
ATOM 739 N N . GLN A 1 93 ? 1.192 -9.712 21.282 1.00 97.69 93 GLN A N 1
ATOM 740 C CA . GLN A 1 93 ? 0.743 -9.184 22.574 1.00 97.69 93 GLN A CA 1
ATOM 741 C C . GLN A 1 93 ? 0.612 -10.266 23.649 1.00 97.69 93 GLN A C 1
ATOM 743 O O . GLN A 1 93 ? 0.901 -10.004 24.809 1.00 97.69 93 GLN A O 1
ATOM 748 N N . ALA A 1 94 ? 0.208 -11.484 23.280 1.00 97.38 94 ALA A N 1
ATOM 749 C CA . ALA A 1 94 ? 0.098 -12.604 24.214 1.00 97.38 94 ALA A CA 1
ATOM 750 C C . ALA A 1 94 ? 1.457 -13.177 24.665 1.00 97.38 94 ALA A C 1
ATOM 752 O O . ALA A 1 94 ? 1.498 -13.987 25.592 1.00 97.38 94 ALA A O 1
ATOM 753 N N . ARG A 1 95 ? 2.557 -12.823 23.983 1.00 95.50 95 ARG A N 1
ATOM 754 C CA . ARG A 1 95 ? 3.925 -13.241 24.340 1.00 95.50 95 ARG A CA 1
ATOM 755 C C . ARG A 1 95 ? 4.659 -12.225 25.216 1.00 95.50 95 ARG A C 1
ATOM 757 O O . ARG A 1 95 ? 5.723 -12.575 25.729 1.00 95.50 95 ARG A O 1
ATOM 764 N N . LEU A 1 96 ? 4.139 -11.003 25.321 1.00 78.69 96 LEU A N 1
ATOM 765 C CA . LEU A 1 96 ? 4.652 -9.933 26.180 1.00 78.69 96 LEU A CA 1
ATOM 766 C C . LEU A 1 96 ? 4.119 -10.091 27.608 1.00 78.69 96 LEU A C 1
ATOM 768 O O . LEU A 1 96 ? 4.906 -9.808 28.538 1.00 78.69 96 LEU A O 1
#

pLDDT: mean 95.28, std 2.92, range [78.69, 98.44]

Radius of gyration: 17.82 Å; chains: 1; bounding box: 41×26×49 Å

Foldseek 3Di:
DDWDWADPDPLDIDIDDADADDCVCPPVRVVVRVVVVVVVVVCCVPPVVVVSVVVSVVCPPPDPVNVVDDDDPVCPVVVVVVVVVVVVVVVVVVVD

Secondary structure (DSSP, 8-state):
-EEEEEESSSS-EEEEEE----GGGHHHHHHHHHHHHHHHHHHIIIIIHHHHHHHHHHHTT--TTTT-PPP-GGGHHHHHHHHHHHHHHHHHHTT-